Protein AF-A0A4P9YJN3-F1 (afdb_monomer)

Mean predicted aligned error: 4.81 Å

Nearest PDB structures (foldseek):
  6axf-assembly1_A  TM=9.621E-01  e=5.128E-07  Homo sapiens
  6axf-assembly5_I  TM=9.585E-01  e=8.248E-07  Homo sapiens
  6axf-assembly8_O  TM=9.598E-01  e=9.288E-07  Homo sapiens
  6axf-assembly7_M  TM=9.595E-01  e=1.110E-06  Homo sapiens
  6axf-assembly6_K  TM=9.627E-01  e=1.178E-06  Homo sapiens

Secondary structure (DSSP, 8-state):
-HHHHHHHSHHHHT-HHHHHHS-HHHHHHHHHHHHHT--HHHHHHHHHHHHH--SS----HHHHHHHHHHHHHHS-SEEETTTTEE-HHHHHHHHHHHHHHHHHHTSPP-----HHHHHHHHHHHT----HHHHHHHHHHHSPPPP-

InterPro domains:
  IPR001895 Ras guanine-nucleotide exchange factors catalytic domain [PF00617] (1-91)
  IPR001895 Ras guanine-nucleotide exchange factors catalytic domain [PS50009] (1-144)
  IPR001895 Ras guanine-nucleotide exchange factors catalytic domain [SM00147] (2-145)
  IPR008937 Ras-like guanine nucleotide exchange factor [PTHR23113] (1-145)
  IPR023578 Ras guanine nucleotide exchange factor domain superfamily [SSF48366] (1-144)
  IPR036964 Ras guanine-nucleotide exchange factor, catalytic domain superfamily [G3DSA:1.10.840.10] (1-147)

Structure (mmCIF, N/CA/C/O backbone):
data_AF-A0A4P9YJN3-F1
#
_entry.id   AF-A0A4P9YJN3-F1
#
loop_
_atom_site.group_PDB
_atom_site.id
_atom_site.type_symbol
_atom_site.label_atom_id
_atom_site.label_alt_id
_atom_site.label_comp_id
_at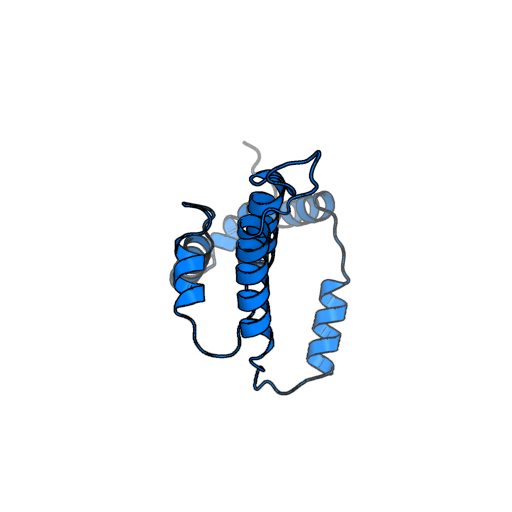om_site.label_asym_id
_atom_site.label_entity_id
_atom_site.label_seq_id
_atom_site.pdbx_PDB_ins_code
_atom_site.Cartn_x
_atom_site.Cartn_y
_atom_site.Cartn_z
_atom_site.occupancy
_atom_site.B_iso_or_equiv
_atom_site.auth_seq_id
_atom_site.auth_comp_id
_atom_site.auth_asym_id
_atom_site.auth_atom_id
_atom_site.pdbx_PDB_model_num
ATOM 1 N N . MET A 1 1 ? -4.048 -1.265 2.840 1.00 85.12 1 MET A N 1
ATOM 2 C CA . MET A 1 1 ? -3.165 -0.185 3.342 1.00 85.12 1 MET A CA 1
ATOM 3 C C . MET A 1 1 ? -3.939 0.936 4.031 1.00 85.12 1 MET A C 1
ATOM 5 O O . MET A 1 1 ? -3.704 1.145 5.210 1.00 85.12 1 MET A O 1
ATOM 9 N N . CYS A 1 2 ? -4.879 1.614 3.358 1.00 88.94 2 CYS A N 1
ATOM 10 C CA . CYS A 1 2 ? -5.527 2.832 3.876 1.00 88.94 2 CYS A CA 1
ATOM 11 C C . CYS A 1 2 ? -6.145 2.667 5.277 1.00 88.94 2 CYS A C 1
ATOM 13 O O . CYS A 1 2 ? -5.756 3.370 6.201 1.00 88.94 2 CYS A O 1
ATOM 15 N N . ILE A 1 3 ? -7.021 1.674 5.469 1.00 91.62 3 ILE A N 1
ATOM 16 C CA . ILE A 1 3 ? -7.682 1.424 6.765 1.00 91.62 3 ILE A CA 1
ATOM 17 C C . ILE A 1 3 ? -6.677 1.020 7.858 1.00 91.62 3 ILE A C 1
ATOM 19 O O . ILE A 1 3 ? -6.773 1.470 8.995 1.00 91.62 3 ILE A O 1
ATOM 23 N N . VAL A 1 4 ? -5.679 0.196 7.523 1.00 92.81 4 VAL A N 1
ATOM 24 C CA . VAL A 1 4 ? -4.623 -0.194 8.475 1.00 92.81 4 VAL A CA 1
ATOM 25 C C . VAL A 1 4 ? -3.836 1.036 8.937 1.00 92.81 4 VAL A C 1
ATOM 27 O O . VAL A 1 4 ? -3.598 1.193 10.132 1.00 92.81 4 VAL A O 1
ATOM 30 N N . GLY A 1 5 ? -3.499 1.937 8.010 1.00 91.50 5 GLY A N 1
ATOM 31 C CA . GLY A 1 5 ? -2.820 3.196 8.316 1.00 91.50 5 GLY A CA 1
ATOM 32 C C . GLY A 1 5 ? -3.637 4.113 9.228 1.00 91.50 5 GLY A C 1
ATOM 33 O O . GLY A 1 5 ? -3.067 4.751 10.109 1.00 91.50 5 GLY A O 1
ATOM 34 N N . VAL A 1 6 ? -4.968 4.125 9.087 1.00 91.56 6 VAL A N 1
ATOM 35 C CA . VAL A 1 6 ? -5.872 4.868 9.983 1.00 91.56 6 VAL A CA 1
ATOM 36 C C . VAL A 1 6 ? -5.728 4.376 11.424 1.00 91.56 6 VAL A C 1
ATOM 38 O O . VAL A 1 6 ? -5.479 5.177 12.319 1.00 91.56 6 VAL A O 1
ATOM 41 N N . PHE A 1 7 ? -5.781 3.065 11.668 1.00 92.88 7 PHE A N 1
ATOM 42 C CA . PHE A 1 7 ? -5.642 2.525 13.029 1.00 92.88 7 PHE A CA 1
ATOM 43 C C . PHE A 1 7 ? -4.255 2.740 13.650 1.00 92.88 7 PHE A C 1
ATOM 45 O O . PHE A 1 7 ? -4.131 2.789 14.874 1.00 92.88 7 PHE A O 1
ATOM 52 N N . GLN A 1 8 ? -3.220 2.880 12.822 1.00 90.44 8 GLN A N 1
ATOM 53 C CA . GLN A 1 8 ? -1.859 3.194 13.263 1.00 90.44 8 GLN A CA 1
ATOM 54 C C . GLN A 1 8 ? -1.606 4.697 13.434 1.00 90.44 8 GLN A C 1
ATOM 56 O O . GLN A 1 8 ? -0.571 5.079 13.982 1.00 90.44 8 GLN A O 1
ATOM 61 N N . ASN A 1 9 ? -2.529 5.555 12.994 1.00 93.62 9 ASN A N 1
ATOM 62 C CA . ASN A 1 9 ? -2.413 6.995 13.169 1.00 93.62 9 ASN A CA 1
ATOM 63 C C . ASN A 1 9 ? -2.383 7.346 14.664 1.00 93.62 9 ASN A C 1
ATOM 65 O O . ASN A 1 9 ? -3.179 6.831 15.451 1.00 93.62 9 ASN A O 1
ATOM 69 N N . ALA A 1 10 ? -1.486 8.255 15.054 1.00 93.94 10 ALA A N 1
ATOM 70 C CA . ALA A 1 10 ? -1.328 8.710 16.431 1.00 93.94 10 ALA A CA 1
ATOM 71 C C . ALA A 1 10 ? -2.642 9.207 17.061 1.00 93.94 10 ALA A C 1
ATOM 73 O O . ALA A 1 10 ? -2.869 8.963 18.248 1.00 93.94 10 ALA A O 1
ATOM 74 N N . THR A 1 11 ? -3.522 9.841 16.277 1.00 94.94 11 THR A N 1
ATOM 75 C CA . THR A 1 11 ? -4.817 10.359 16.749 1.00 94.94 11 THR A CA 1
ATOM 76 C C . THR A 1 11 ? -5.769 9.245 17.187 1.00 94.94 11 THR A C 1
ATOM 78 O O . THR A 1 11 ? -6.531 9.430 18.130 1.00 94.94 11 THR A O 1
ATOM 81 N N . ILE A 1 12 ? -5.685 8.052 16.597 1.00 95.06 12 ILE A N 1
ATOM 82 C CA . ILE A 1 12 ? -6.529 6.905 16.965 1.00 95.06 12 ILE A CA 1
ATOM 83 C C . ILE A 1 12 ? -5.787 5.976 17.931 1.00 95.06 12 ILE A C 1
ATOM 85 O O . ILE A 1 12 ? -6.345 5.523 18.932 1.00 95.06 12 ILE A O 1
ATOM 89 N N . ALA A 1 13 ? -4.497 5.726 17.702 1.00 93.88 13 ALA A N 1
ATOM 90 C CA 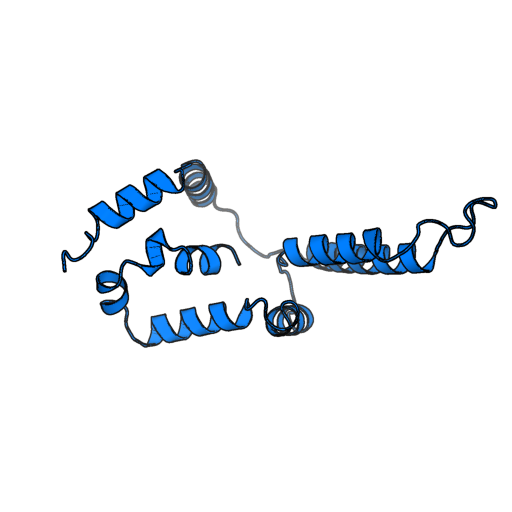. ALA A 1 13 ? -3.681 4.820 18.511 1.00 93.88 13 ALA A CA 1
ATOM 91 C C . ALA A 1 13 ? -3.563 5.250 19.990 1.00 93.88 13 ALA A C 1
ATOM 93 O O . ALA A 1 13 ? -3.295 4.413 20.866 1.00 93.88 13 ALA A O 1
ATOM 94 N N . ARG A 1 14 ? -3.767 6.541 20.292 1.00 94.75 14 ARG A N 1
ATOM 95 C CA . ARG A 1 14 ? -3.748 7.088 21.660 1.00 94.75 14 ARG A CA 1
ATOM 96 C C . ARG A 1 14 ? -5.015 6.820 22.477 1.00 94.75 14 ARG A C 1
ATOM 98 O O . ARG A 1 14 ? -4.945 6.905 23.703 1.00 94.75 14 ARG A O 1
ATOM 105 N N . LEU A 1 15 ? -6.135 6.461 21.843 1.00 95.56 15 LEU A N 1
ATOM 106 C CA . LEU A 1 15 ? -7.441 6.238 22.486 1.00 95.56 15 LEU A CA 1
ATOM 107 C C . LEU A 1 15 ? -7.487 4.904 23.258 1.00 95.56 15 LEU A C 1
ATOM 109 O O . LEU A 1 15 ? -8.262 3.999 22.952 1.00 95.56 15 LEU A O 1
ATOM 113 N N . LYS A 1 16 ? -6.573 4.726 24.219 1.00 94.31 16 LYS A N 1
ATOM 114 C CA . LYS A 1 16 ? -6.339 3.469 24.945 1.00 94.31 16 LYS A CA 1
ATOM 115 C C . LYS A 1 16 ? -7.588 2.913 25.612 1.00 94.31 16 LYS A C 1
ATOM 117 O O . LYS A 1 16 ? -7.724 1.695 25.656 1.00 94.31 16 LYS A O 1
ATOM 122 N N . ASP A 1 17 ? -8.473 3.761 26.119 1.00 94.50 17 ASP A N 1
ATOM 123 C CA . ASP A 1 17 ? -9.679 3.285 26.789 1.00 94.50 17 ASP A CA 1
ATOM 124 C C . ASP A 1 17 ? -10.688 2.735 25.774 1.00 94.50 17 ASP A C 1
ATOM 126 O O . ASP A 1 17 ? -11.251 1.671 26.009 1.00 94.50 17 ASP A O 1
ATOM 130 N N . THR A 1 18 ? -10.789 3.333 24.583 1.00 94.38 18 THR A N 1
ATOM 131 C CA . THR A 1 18 ? -11.541 2.764 23.451 1.00 94.38 18 THR A CA 1
ATOM 132 C C . THR A 1 18 ? -10.942 1.440 22.979 1.00 94.38 18 THR A C 1
ATOM 134 O O . THR A 1 18 ? -11.662 0.478 22.741 1.00 94.38 18 THR A O 1
ATOM 137 N N . TRP A 1 19 ? -9.615 1.331 22.898 1.00 95.12 19 TRP A N 1
ATOM 138 C CA . TRP A 1 19 ? -8.968 0.072 22.512 1.00 95.12 19 TRP A CA 1
ATOM 139 C C . TRP A 1 19 ? -9.222 -1.066 23.513 1.00 95.12 19 TRP A C 1
ATOM 141 O O . TRP A 1 19 ? -9.293 -2.225 23.103 1.00 95.12 19 TRP A O 1
ATOM 151 N N . LYS A 1 20 ? -9.395 -0.762 24.806 1.00 95.25 20 LYS A N 1
ATOM 152 C CA . LYS A 1 20 ? -9.715 -1.764 25.839 1.00 95.25 20 LYS A CA 1
ATOM 153 C C . LYS A 1 20 ? -11.129 -2.329 25.721 1.00 95.25 20 LYS A C 1
ATOM 155 O O . LYS A 1 20 ? -11.354 -3.433 26.205 1.00 95.25 20 LYS A O 1
ATOM 160 N N . THR A 1 21 ? -12.070 -1.610 25.104 1.00 95.88 21 THR A N 1
ATOM 161 C CA . THR A 1 21 ? -13.448 -2.108 24.943 1.00 95.88 21 THR A CA 1
ATOM 162 C C . THR A 1 21 ? -13.575 -3.132 23.817 1.00 95.88 21 THR A C 1
ATOM 164 O O . THR A 1 21 ? -14.560 -3.868 23.758 1.00 95.88 21 THR A O 1
ATOM 167 N N . LEU A 1 22 ? -12.585 -3.212 22.922 1.00 95.25 22 LEU A N 1
ATOM 168 C CA . LEU A 1 22 ? -12.604 -4.151 21.808 1.00 95.25 22 LEU A CA 1
ATOM 169 C C . LEU A 1 22 ? -12.298 -5.581 22.273 1.00 95.25 22 LEU A C 1
ATOM 171 O O . LEU A 1 22 ? -11.303 -5.798 22.972 1.00 95.25 22 LEU A O 1
ATOM 175 N N . PRO A 1 23 ? -13.075 -6.587 21.829 1.00 97.19 23 PRO A N 1
ATOM 176 C CA . PRO A 1 23 ? -12.790 -7.964 22.198 1.00 97.19 23 PRO A CA 1
ATOM 177 C C . PRO A 1 23 ? -11.465 -8.474 21.593 1.00 97.19 23 PRO A C 1
ATOM 179 O O . PRO A 1 23 ? -11.015 -7.993 20.544 1.00 97.19 23 PRO A O 1
ATOM 182 N N . PRO A 1 24 ? -10.827 -9.490 22.209 1.00 96.19 24 PRO A N 1
ATOM 183 C CA . PRO A 1 24 ? -9.506 -9.973 21.789 1.00 96.19 24 PRO A CA 1
ATOM 184 C C . PRO A 1 24 ? -9.436 -10.433 20.325 1.00 96.19 24 PRO A C 1
ATOM 186 O O . PRO A 1 24 ? -8.418 -10.253 19.657 1.00 96.19 24 PRO A O 1
ATOM 189 N N . LYS A 1 25 ? -10.533 -10.987 19.793 1.00 96.75 25 LYS A N 1
ATOM 190 C CA . LYS A 1 25 ? -10.623 -11.447 18.399 1.00 96.75 25 LYS A CA 1
ATOM 191 C C . LYS A 1 25 ? -10.431 -10.298 17.401 1.00 96.75 25 LYS A C 1
ATOM 193 O O . LYS A 1 25 ? -9.807 -10.485 16.359 1.00 96.75 25 LYS A O 1
ATOM 198 N N . GLN A 1 26 ? -10.946 -9.107 17.703 1.00 95.62 26 GLN A N 1
ATOM 199 C CA . GLN A 1 26 ? -10.809 -7.916 16.865 1.00 95.62 26 GLN A CA 1
ATOM 200 C C . GLN A 1 26 ? -9.363 -7.417 16.875 1.00 95.62 26 GLN A C 1
ATOM 202 O O . GLN A 1 26 ? -8.820 -7.130 15.808 1.00 95.62 26 GLN A O 1
ATOM 207 N N . HIS A 1 27 ? -8.716 -7.404 18.046 1.00 94.31 27 HIS A N 1
ATOM 208 C CA . HIS A 1 27 ? -7.287 -7.084 18.172 1.00 94.31 27 HIS A CA 1
ATOM 209 C C . HIS A 1 27 ? -6.419 -8.021 17.334 1.00 94.31 27 HIS A C 1
ATOM 211 O O . HIS A 1 27 ? -5.569 -7.567 16.573 1.00 94.31 27 HIS A O 1
ATOM 217 N N . GLN A 1 28 ? -6.670 -9.330 17.409 1.00 96.31 28 GLN A N 1
ATOM 218 C CA . GLN A 1 28 ? -5.939 -10.321 16.615 1.00 96.31 28 GLN A CA 1
ATOM 219 C C . GLN A 1 28 ? -6.113 -10.096 15.107 1.00 96.31 28 GLN A C 1
ATOM 221 O O . GLN A 1 28 ? -5.125 -10.107 14.372 1.00 96.31 28 GLN A O 1
ATOM 226 N N . ARG A 1 29 ? -7.343 -9.834 14.641 1.00 95.88 29 ARG A N 1
ATOM 227 C CA . ARG A 1 29 ? -7.611 -9.534 13.222 1.00 95.88 29 ARG A CA 1
ATOM 228 C C . ARG A 1 29 ? -6.886 -8.273 12.758 1.00 95.88 29 ARG A C 1
ATOM 230 O O . ARG A 1 29 ? -6.306 -8.278 11.676 1.00 95.88 29 ARG A O 1
ATOM 237 N N . LEU A 1 30 ? -6.892 -7.208 13.560 1.00 94.56 30 LEU A N 1
ATOM 238 C CA . LEU A 1 30 ? -6.173 -5.980 13.222 1.00 94.56 30 LEU A CA 1
ATOM 239 C C . LEU A 1 30 ? -4.660 -6.224 13.155 1.00 94.56 30 LEU A C 1
ATOM 241 O O . LEU A 1 30 ? -4.024 -5.841 12.175 1.00 94.56 30 LEU A O 1
ATOM 245 N N . ASN A 1 31 ? -4.097 -6.915 14.148 1.00 95.19 31 ASN A N 1
ATOM 246 C CA . ASN A 1 31 ? -2.669 -7.236 14.194 1.00 95.19 31 ASN A CA 1
ATOM 247 C C . ASN A 1 31 ? -2.225 -8.094 13.004 1.00 95.19 31 ASN A C 1
ATOM 249 O O . ASN A 1 31 ? -1.139 -7.876 12.468 1.00 95.19 31 ASN A O 1
ATOM 253 N N . PHE A 1 32 ? -3.072 -9.020 12.548 1.00 96.81 32 PHE A N 1
ATOM 254 C CA . PHE A 1 32 ? -2.828 -9.786 11.328 1.00 96.81 32 PHE A CA 1
ATOM 255 C C . PHE A 1 32 ? -2.656 -8.867 10.109 1.00 96.81 32 PHE A C 1
ATOM 257 O O . PHE A 1 32 ? -1.636 -8.945 9.425 1.00 96.81 32 PHE A O 1
ATOM 264 N N . TYR A 1 33 ? -3.593 -7.945 9.867 1.00 96.12 33 TYR A N 1
ATOM 265 C CA . TYR A 1 33 ? -3.502 -7.024 8.727 1.00 96.12 33 TYR A CA 1
ATOM 266 C C . TYR A 1 33 ? -2.348 -6.021 8.852 1.00 96.12 33 TYR A C 1
ATOM 268 O O . TYR A 1 33 ? -1.719 -5.681 7.850 1.00 96.12 33 TYR A O 1
ATOM 276 N N . VAL A 1 34 ? -2.036 -5.574 10.072 1.00 95.38 34 VAL A N 1
ATOM 277 C CA . VAL A 1 34 ? -0.853 -4.747 10.362 1.00 95.38 34 VAL A CA 1
ATOM 278 C C . VAL A 1 34 ? 0.431 -5.494 10.003 1.00 95.38 34 VAL A C 1
ATOM 280 O O . VAL A 1 34 ? 1.323 -4.921 9.380 1.00 95.38 34 VAL A O 1
ATOM 283 N N . SER A 1 35 ? 0.518 -6.773 10.368 1.00 96.12 35 SER A N 1
ATOM 284 C CA . SER A 1 35 ? 1.663 -7.623 10.042 1.00 96.12 35 SER A CA 1
ATOM 285 C C . SER A 1 35 ? 1.778 -7.865 8.537 1.00 96.12 35 SER A C 1
ATOM 287 O O . SER A 1 35 ? 2.867 -7.735 7.983 1.00 96.12 35 SER A O 1
ATOM 289 N N . LEU A 1 36 ? 0.664 -8.174 7.867 1.00 96.12 36 LEU A N 1
ATOM 290 C CA . LEU A 1 36 ? 0.622 -8.393 6.421 1.00 96.12 36 LEU A CA 1
ATOM 291 C C . LEU A 1 36 ? 1.130 -7.167 5.649 1.00 96.12 36 LEU A C 1
ATOM 293 O O . LEU A 1 36 ? 1.950 -7.305 4.747 1.00 96.12 36 LEU A O 1
ATOM 297 N N . MET A 1 37 ? 0.699 -5.966 6.047 1.00 95.19 37 MET A N 1
ATOM 298 C CA . MET A 1 37 ? 1.082 -4.694 5.417 1.00 95.19 37 MET A CA 1
ATOM 299 C C . MET A 1 37 ? 2.397 -4.105 5.959 1.00 95.19 37 MET A C 1
ATOM 301 O O . MET A 1 37 ? 2.685 -2.928 5.732 1.00 95.19 37 MET A O 1
ATOM 305 N N . SER A 1 38 ? 3.190 -4.880 6.702 1.00 94.31 38 SER A N 1
ATOM 306 C CA . SER A 1 38 ? 4.425 -4.390 7.311 1.00 94.31 38 SER A CA 1
ATOM 307 C C . SER A 1 38 ? 5.448 -3.971 6.244 1.00 94.31 38 SER A C 1
ATOM 309 O O . SER A 1 38 ? 5.684 -4.735 5.309 1.00 94.31 38 SER A O 1
ATOM 311 N N . PRO A 1 39 ? 6.143 -2.827 6.402 1.00 93.50 39 PRO A N 1
ATOM 312 C CA . PRO A 1 39 ? 7.194 -2.404 5.471 1.00 93.50 39 PRO A CA 1
ATOM 313 C C . PRO A 1 39 ? 8.460 -3.278 5.536 1.00 93.50 39 PRO A C 1
ATOM 315 O O . PRO A 1 39 ? 9.363 -3.125 4.712 1.00 93.50 39 PRO A O 1
ATOM 318 N N . LYS A 1 40 ? 8.556 -4.205 6.502 1.00 95.06 40 LYS A N 1
ATOM 319 C CA . LYS A 1 40 ? 9.713 -5.093 6.679 1.00 95.06 40 LYS A CA 1
ATOM 320 C C . LYS A 1 40 ? 10.036 -5.861 5.392 1.00 95.06 40 LYS A C 1
ATOM 322 O O . LYS A 1 40 ? 9.161 -6.468 4.776 1.00 95.06 40 LYS A O 1
ATOM 327 N N . GLY A 1 41 ? 11.317 -5.851 5.015 1.00 94.12 41 GLY A N 1
ATOM 328 C CA . GLY A 1 41 ? 11.807 -6.541 3.820 1.00 94.12 41 GLY A CA 1
ATOM 329 C C . GLY A 1 41 ? 11.180 -6.029 2.521 1.00 94.12 41 GLY A C 1
ATOM 330 O O . GLY A 1 41 ? 10.838 -6.845 1.674 1.00 94.12 41 GLY A O 1
ATOM 331 N N . ASN A 1 42 ? 10.971 -4.712 2.392 1.00 94.31 42 ASN A N 1
ATOM 332 C CA . ASN A 1 42 ? 10.263 -4.097 1.261 1.00 94.31 42 ASN A CA 1
ATOM 333 C C . ASN A 1 42 ? 8.872 -4.724 1.052 1.00 94.31 42 ASN A C 1
ATOM 335 O O . ASN A 1 42 ? 8.531 -5.182 -0.038 1.00 94.31 42 ASN A O 1
ATOM 339 N N . TYR A 1 43 ? 8.075 -4.772 2.123 1.00 96.50 43 TYR A N 1
ATOM 340 C CA . TYR A 1 43 ? 6.717 -5.321 2.092 1.00 96.50 43 TYR A CA 1
ATOM 341 C C . TYR A 1 43 ? 6.659 -6.793 1.655 1.00 96.50 43 TYR A C 1
ATOM 343 O O . TYR A 1 43 ? 5.751 -7.199 0.930 1.00 96.50 43 TYR A O 1
ATOM 351 N N . LYS A 1 44 ? 7.623 -7.608 2.107 1.00 96.88 44 LYS A N 1
ATOM 352 C CA . LYS A 1 44 ? 7.783 -9.013 1.693 1.00 96.88 44 LYS A CA 1
ATOM 353 C C . LYS A 1 44 ? 6.486 -9.820 1.800 1.00 96.88 44 LYS A C 1
ATOM 355 O O . LYS A 1 44 ? 6.059 -10.407 0.812 1.00 96.88 44 LYS A O 1
ATOM 360 N N . LEU A 1 45 ? 5.847 -9.804 2.974 1.00 96.94 45 LEU A N 1
ATOM 361 C CA . LEU A 1 45 ? 4.623 -10.574 3.232 1.00 96.94 45 LEU A CA 1
ATOM 362 C C . LEU A 1 45 ? 3.473 -10.143 2.317 1.00 96.94 45 LEU A C 1
ATOM 364 O O . LEU A 1 45 ? 2.790 -10.986 1.744 1.00 96.94 45 LEU A O 1
ATOM 368 N N . TYR A 1 46 ? 3.292 -8.834 2.138 1.00 96.81 46 TYR A N 1
ATOM 369 C CA . TYR A 1 46 ? 2.285 -8.297 1.228 1.00 96.81 46 TYR A CA 1
ATOM 370 C C . TYR A 1 46 ? 2.555 -8.696 -0.228 1.00 96.81 46 TYR A C 1
ATOM 372 O O . TYR A 1 46 ? 1.639 -9.113 -0.928 1.00 96.81 46 TYR A O 1
ATOM 380 N N . ARG A 1 47 ? 3.808 -8.606 -0.692 1.00 95.94 47 ARG A N 1
ATOM 381 C CA . ARG A 1 47 ? 4.185 -8.985 -2.064 1.00 95.94 47 ARG A CA 1
ATOM 382 C C . ARG A 1 47 ? 3.989 -10.479 -2.324 1.00 95.94 47 ARG A C 1
ATOM 384 O O . ARG A 1 47 ? 3.571 -10.851 -3.416 1.00 95.94 47 ARG A O 1
ATOM 391 N N . GLU A 1 48 ? 4.292 -11.329 -1.347 1.00 95.81 48 GLU A N 1
ATOM 392 C CA . GLU A 1 48 ? 4.036 -12.773 -1.421 1.00 95.81 48 GLU A CA 1
ATOM 393 C C . GLU A 1 48 ? 2.535 -13.077 -1.500 1.00 95.81 48 GLU A C 1
ATOM 395 O O . GLU A 1 48 ? 2.114 -13.887 -2.326 1.00 95.81 48 GLU A O 1
ATOM 400 N N . ASP A 1 49 ? 1.721 -12.400 -0.688 1.00 95.25 49 ASP A N 1
ATOM 401 C CA . ASP A 1 49 ? 0.266 -12.559 -0.701 1.00 95.25 49 ASP A CA 1
ATOM 402 C C . ASP A 1 49 ? -0.367 -12.052 -2.005 1.00 95.25 49 ASP A C 1
ATOM 404 O O . ASP A 1 49 ? -1.210 -12.731 -2.593 1.00 95.25 49 ASP A O 1
ATOM 408 N N . LEU A 1 50 ? 0.114 -10.916 -2.520 1.00 94.25 50 LEU A N 1
ATOM 409 C CA . LEU A 1 50 ? -0.311 -10.353 -3.800 1.00 94.25 50 LEU A CA 1
ATOM 410 C C . LEU A 1 50 ? -0.064 -11.333 -4.957 1.00 94.25 50 LEU A C 1
ATOM 412 O O . LEU A 1 50 ? -0.958 -11.554 -5.765 1.00 94.25 50 LEU A O 1
ATOM 416 N N . LYS A 1 51 ? 1.110 -11.979 -4.997 1.00 91.56 51 LYS A N 1
ATOM 417 C CA . LYS A 1 51 ? 1.458 -12.978 -6.027 1.00 91.56 51 LYS A CA 1
ATOM 418 C C . LYS A 1 51 ? 0.620 -14.254 -5.955 1.00 91.56 51 LYS A C 1
ATOM 420 O O . LYS A 1 51 ? 0.431 -14.913 -6.971 1.00 91.56 51 LYS A O 1
ATOM 425 N N . ARG A 1 52 ? 0.168 -14.638 -4.758 1.00 92.94 52 ARG A N 1
ATOM 426 C CA . ARG A 1 52 ? -0.683 -15.820 -4.546 1.00 92.94 52 ARG A CA 1
ATOM 427 C C . ARG A 1 52 ? -2.161 -15.532 -4.826 1.00 92.94 52 ARG A C 1
ATOM 429 O O . ARG A 1 52 ? -2.928 -16.466 -5.050 1.00 92.94 52 ARG A O 1
ATOM 436 N N . SER A 1 53 ? -2.566 -14.268 -4.776 1.00 90.06 53 SER A N 1
ATOM 437 C CA . SER A 1 53 ? -3.960 -13.865 -4.929 1.00 90.06 53 SER A CA 1
ATOM 438 C C . SER A 1 53 ? -4.457 -14.113 -6.355 1.00 90.06 53 SER A C 1
ATOM 440 O O . SER A 1 53 ? -3.840 -13.690 -7.329 1.00 90.06 53 SER A O 1
ATOM 442 N N . ALA A 1 54 ? -5.601 -14.788 -6.471 1.00 83.75 54 ALA A N 1
ATOM 443 C CA . ALA A 1 54 ? -6.293 -15.019 -7.734 1.00 83.75 54 ALA A CA 1
ATOM 444 C C . ALA A 1 54 ? -7.548 -14.137 -7.830 1.00 83.75 54 ALA A C 1
ATOM 446 O O . ALA A 1 54 ? -8.161 -13.810 -6.816 1.00 83.75 54 ALA A O 1
ATOM 447 N N . GLY A 1 55 ? -7.952 -13.797 -9.057 1.00 87.56 55 GLY A N 1
ATOM 448 C CA . GLY A 1 55 ? -9.143 -12.982 -9.315 1.00 87.56 55 GLY A CA 1
ATOM 449 C C . GLY A 1 55 ? -8.891 -11.466 -9.321 1.00 87.56 55 GLY A C 1
ATOM 450 O O . GLY A 1 55 ? -7.735 -11.030 -9.341 1.00 87.56 55 GLY A O 1
ATOM 451 N N . PRO A 1 56 ? -9.966 -10.660 -9.384 1.00 93.31 56 PRO A N 1
ATOM 452 C CA . PRO A 1 56 ? -9.871 -9.204 -9.379 1.00 93.31 56 PRO A CA 1
ATOM 453 C C . PRO A 1 56 ? -9.331 -8.703 -8.038 1.00 93.31 56 PRO A C 1
ATOM 455 O O . PRO A 1 56 ? -9.790 -9.112 -6.971 1.00 93.31 56 PRO A O 1
ATOM 458 N N . LEU A 1 57 ? -8.339 -7.817 -8.088 1.00 94.25 57 LEU A N 1
ATOM 459 C CA . LEU A 1 57 ? -7.704 -7.242 -6.906 1.00 94.25 57 LEU A CA 1
ATOM 460 C C . LEU A 1 57 ? -7.230 -5.815 -7.184 1.00 94.25 57 LEU A C 1
ATOM 462 O O . LEU A 1 57 ? -7.044 -5.422 -8.333 1.00 94.25 57 LEU A O 1
ATOM 466 N N . VAL A 1 58 ? -6.999 -5.045 -6.119 1.00 94.25 58 VAL A N 1
ATOM 467 C CA . VAL A 1 58 ? -6.413 -3.700 -6.204 1.00 94.25 58 VAL A CA 1
ATOM 468 C C . VAL A 1 58 ? -5.083 -3.694 -5.444 1.00 94.25 58 VAL A C 1
ATOM 470 O O . VAL A 1 58 ? -5.093 -3.774 -4.209 1.00 94.25 58 VAL A O 1
ATOM 473 N N . PRO A 1 59 ? -3.928 -3.615 -6.133 1.00 94.25 59 PRO A N 1
ATOM 474 C CA . PRO A 1 59 ? -2.636 -3.571 -5.465 1.00 94.25 59 PRO A CA 1
ATOM 475 C C . PRO A 1 59 ? -2.404 -2.204 -4.805 1.00 94.25 59 PRO A C 1
ATOM 477 O O . PRO A 1 59 ? -2.927 -1.174 -5.235 1.00 94.25 59 PRO A O 1
ATOM 480 N N . TYR A 1 60 ? -1.562 -2.162 -3.772 1.00 94.62 60 TYR A N 1
ATOM 481 C CA . TYR A 1 60 ? -1.090 -0.905 -3.203 1.00 94.62 60 TYR A CA 1
ATOM 482 C C . TYR A 1 60 ? -0.097 -0.250 -4.169 1.00 94.62 60 TYR A C 1
ATOM 484 O O . TYR A 1 60 ? 1.082 -0.605 -4.211 1.00 94.62 60 TYR A O 1
ATOM 492 N N . ILE A 1 61 ? -0.593 0.722 -4.937 1.00 94.19 61 ILE A N 1
ATOM 493 C CA . ILE A 1 61 ? 0.148 1.373 -6.025 1.00 94.19 61 ILE A CA 1
ATOM 494 C C . ILE A 1 61 ? 1.467 2.009 -5.572 1.00 94.19 61 ILE A C 1
ATOM 496 O O . ILE A 1 61 ? 2.423 2.034 -6.339 1.00 94.19 61 ILE A O 1
ATOM 500 N N . GLY A 1 62 ? 1.553 2.448 -4.310 1.00 94.44 62 GLY A N 1
ATOM 501 C CA . GLY A 1 62 ? 2.766 3.044 -3.751 1.00 94.44 62 GLY A CA 1
ATOM 502 C C . GLY A 1 62 ? 4.001 2.151 -3.895 1.00 94.44 62 GLY A C 1
ATOM 503 O O . GLY A 1 62 ? 5.075 2.671 -4.160 1.00 94.44 62 GLY A O 1
ATOM 504 N N . LEU A 1 63 ? 3.854 0.821 -3.816 1.00 94.88 63 LEU A N 1
ATOM 505 C CA . LEU A 1 63 ? 4.984 -0.101 -4.007 1.00 94.88 63 LEU A CA 1
ATOM 506 C C . LEU A 1 63 ? 5.488 -0.121 -5.438 1.00 94.88 63 LEU A C 1
ATOM 508 O O . LEU A 1 63 ? 6.690 -0.067 -5.655 1.00 94.88 63 LEU A O 1
ATOM 512 N N . TYR A 1 64 ? 4.572 -0.159 -6.400 1.00 95.50 64 TYR A N 1
ATOM 513 C CA . TYR A 1 64 ? 4.926 -0.145 -7.812 1.00 95.50 64 TYR A CA 1
ATOM 514 C C . TYR A 1 64 ? 5.542 1.191 -8.224 1.00 95.50 64 TYR A C 1
ATOM 516 O O . TYR A 1 64 ? 6.489 1.206 -9.001 1.00 95.50 64 TYR A O 1
ATOM 524 N N . LEU A 1 65 ? 5.049 2.305 -7.674 1.00 96.62 65 LEU A N 1
ATOM 525 C CA . LEU A 1 65 ? 5.656 3.620 -7.883 1.00 96.62 65 LEU A CA 1
ATOM 526 C C . LEU A 1 65 ? 7.071 3.669 -7.306 1.00 96.62 65 LEU A C 1
ATOM 528 O O . LEU A 1 65 ? 7.985 4.099 -7.996 1.00 96.62 65 LEU A O 1
ATOM 532 N N . THR A 1 66 ? 7.269 3.174 -6.081 1.00 96.12 66 THR A N 1
ATOM 533 C CA . THR A 1 66 ? 8.603 3.061 -5.482 1.00 96.12 66 THR A CA 1
ATOM 534 C C . THR A 1 66 ? 9.524 2.179 -6.325 1.00 96.12 66 THR A C 1
ATOM 536 O O . THR A 1 66 ? 10.644 2.589 -6.607 1.00 96.12 66 THR A O 1
ATOM 539 N N . ASP A 1 67 ? 9.065 1.014 -6.786 1.00 96.81 67 ASP A N 1
ATOM 540 C CA . ASP A 1 67 ? 9.867 0.119 -7.627 1.00 96.81 67 ASP A CA 1
ATOM 541 C C . ASP A 1 67 ? 10.225 0.774 -8.974 1.00 96.81 67 ASP A C 1
ATOM 543 O O . ASP A 1 67 ? 11.365 0.672 -9.425 1.00 96.81 67 ASP A O 1
ATOM 547 N N . LEU A 1 68 ? 9.287 1.498 -9.595 1.00 97.62 68 LEU A N 1
ATOM 548 C CA . LEU A 1 68 ? 9.543 2.271 -10.813 1.00 97.62 68 LEU A CA 1
ATOM 549 C C . LEU A 1 68 ? 10.583 3.371 -10.577 1.00 97.62 68 LEU A C 1
ATOM 551 O O . LEU A 1 68 ? 11.489 3.513 -11.395 1.00 97.62 68 LEU A O 1
ATOM 555 N N . THR A 1 69 ? 10.497 4.104 -9.462 1.00 97.44 69 THR A N 1
ATOM 556 C CA . THR A 1 69 ? 11.507 5.099 -9.068 1.00 97.44 69 THR A CA 1
ATOM 557 C C . THR A 1 69 ? 12.873 4.448 -8.857 1.00 97.44 69 THR A C 1
ATOM 559 O O . THR A 1 69 ? 13.863 4.935 -9.391 1.00 97.44 69 THR A O 1
ATOM 562 N N . PHE A 1 70 ? 12.940 3.297 -8.178 1.00 97.19 70 PHE A N 1
ATOM 563 C CA . PHE A 1 70 ? 14.192 2.550 -8.005 1.00 97.19 70 PHE A CA 1
ATOM 564 C C . PHE A 1 70 ? 14.817 2.135 -9.341 1.00 97.19 70 PHE A C 1
ATOM 566 O O . PHE A 1 70 ? 16.034 2.225 -9.503 1.00 97.19 70 PHE A O 1
ATOM 573 N N . VAL A 1 71 ? 14.009 1.684 -10.303 1.00 97.75 71 VAL A N 1
ATOM 574 C CA . VAL A 1 71 ? 14.505 1.342 -11.643 1.00 97.75 71 VAL A CA 1
ATOM 575 C C . VAL A 1 71 ? 14.956 2.593 -12.397 1.00 97.75 71 VAL A C 1
ATOM 577 O O . VAL A 1 71 ? 15.986 2.549 -13.070 1.00 97.75 71 VAL A O 1
ATOM 580 N N . GLU A 1 72 ? 14.209 3.693 -12.292 1.00 97.06 72 GLU A N 1
ATOM 581 C CA . GLU A 1 72 ? 14.527 4.953 -12.965 1.00 97.06 72 GLU A CA 1
ATOM 582 C C . GLU A 1 72 ? 15.852 5.542 -12.475 1.00 97.06 72 GLU A C 1
ATOM 584 O O . GLU A 1 72 ? 16.726 5.813 -13.303 1.00 97.06 72 GLU A O 1
ATOM 589 N N . ASP A 1 73 ? 16.023 5.651 -11.158 1.00 97.00 73 ASP A N 1
ATOM 590 C CA . ASP A 1 73 ? 17.188 6.271 -10.521 1.00 97.00 73 ASP A CA 1
ATOM 591 C C . ASP A 1 73 ? 18.408 5.339 -10.498 1.00 97.00 73 ASP A C 1
ATOM 593 O O . ASP A 1 73 ? 19.550 5.789 -10.579 1.00 97.00 73 ASP A O 1
ATOM 597 N N . GLY A 1 74 ? 18.181 4.025 -10.399 1.00 96.69 74 GLY A N 1
ATOM 598 C CA . GLY A 1 74 ? 19.246 3.026 -10.295 1.00 96.69 74 GLY A CA 1
ATOM 599 C C . GLY A 1 74 ? 19.883 2.629 -11.627 1.00 96.69 74 GLY A C 1
ATOM 600 O O . GLY A 1 74 ? 20.943 2.006 -11.621 1.00 96.69 74 GLY A O 1
ATOM 601 N N . ASN A 1 75 ? 19.261 2.961 -12.766 1.00 96.75 75 ASN A N 1
ATOM 602 C CA . ASN A 1 75 ? 19.726 2.533 -14.087 1.00 96.75 75 ASN A CA 1
ATOM 603 C C . ASN A 1 75 ? 19.872 3.727 -15.047 1.00 96.75 75 ASN A C 1
ATOM 605 O O . ASN A 1 75 ? 18.926 4.505 -15.216 1.00 96.75 75 ASN A O 1
ATOM 609 N N . PRO A 1 76 ? 21.006 3.864 -15.760 1.00 96.25 76 PRO A N 1
ATOM 610 C CA . PRO A 1 76 ? 21.180 4.938 -16.727 1.00 96.25 76 PRO A CA 1
ATOM 611 C C . PRO A 1 76 ? 20.262 4.734 -17.938 1.00 96.25 76 PRO A C 1
ATOM 613 O O . PRO A 1 76 ? 20.008 3.607 -18.368 1.00 96.25 76 PRO A O 1
ATOM 616 N N . LYS A 1 77 ? 19.776 5.840 -18.516 1.00 95.62 77 LYS A N 1
ATOM 617 C CA . LYS A 1 77 ? 18.935 5.826 -19.727 1.00 95.62 77 LYS A CA 1
ATOM 618 C C . LYS A 1 77 ? 19.678 5.281 -20.952 1.00 95.62 77 LYS A C 1
ATOM 620 O O . LYS A 1 77 ? 19.083 4.586 -21.775 1.00 95.62 77 LYS A O 1
ATOM 625 N N . PHE A 1 78 ? 20.963 5.606 -21.064 1.00 97.00 78 PHE A N 1
ATOM 626 C CA . PHE A 1 78 ? 21.834 5.179 -22.150 1.00 97.00 78 PHE A CA 1
ATOM 627 C C . PHE A 1 78 ? 22.997 4.361 -21.590 1.00 97.00 78 PHE A C 1
ATOM 629 O O . PHE A 1 78 ? 23.535 4.702 -20.541 1.00 97.00 78 PHE A O 1
ATOM 636 N N . LEU A 1 79 ? 23.382 3.303 -22.299 1.00 95.19 79 LEU A N 1
ATOM 637 C CA . LEU A 1 79 ? 24.625 2.569 -22.043 1.00 95.19 79 LEU A CA 1
ATOM 638 C C . LEU A 1 79 ? 25.839 3.339 -22.578 1.00 95.19 79 LEU A C 1
ATOM 640 O O . LEU A 1 79 ? 26.921 3.270 -22.009 1.00 95.19 79 LEU A O 1
ATOM 644 N N . ASP A 1 80 ? 25.631 4.095 -23.656 1.00 93.81 80 ASP A N 1
ATOM 645 C CA . ASP A 1 80 ? 26.593 5.032 -24.233 1.00 93.81 80 ASP A CA 1
ATOM 646 C C . ASP A 1 80 ? 25.835 6.324 -24.566 1.00 93.81 80 ASP A C 1
ATOM 648 O O . ASP A 1 80 ? 24.973 6.347 -25.453 1.00 93.81 80 ASP A O 1
ATOM 652 N N . THR A 1 81 ? 26.105 7.384 -23.803 1.00 91.44 81 THR A N 1
ATOM 653 C CA . THR A 1 81 ? 25.411 8.675 -23.920 1.00 91.44 81 THR A CA 1
ATOM 654 C C . THR A 1 81 ? 25.743 9.389 -25.228 1.00 91.44 81 THR A C 1
ATOM 656 O O . THR A 1 81 ? 24.863 10.017 -25.817 1.00 91.44 81 THR A O 1
ATOM 659 N N . GLU A 1 82 ? 26.980 9.273 -25.713 1.00 94.25 82 GLU A N 1
ATOM 660 C CA . GLU A 1 82 ? 27.432 9.947 -26.935 1.00 94.25 82 GLU A CA 1
ATOM 661 C C . GLU A 1 82 ? 26.805 9.300 -28.167 1.00 94.25 82 GLU A C 1
ATOM 663 O O . GLU A 1 82 ? 26.266 9.985 -29.040 1.00 94.25 82 GLU A O 1
ATOM 668 N N . LYS A 1 83 ? 26.785 7.964 -28.197 1.00 93.31 83 LYS A N 1
ATOM 669 C CA . LYS A 1 83 ? 26.172 7.187 -29.283 1.00 93.31 83 LYS A CA 1
ATOM 670 C C . LYS A 1 83 ? 24.664 7.001 -29.122 1.00 93.31 83 LYS A C 1
ATOM 672 O O . LYS A 1 83 ? 24.037 6.388 -29.983 1.00 93.31 83 LYS A O 1
ATOM 677 N N . LYS A 1 84 ? 24.075 7.516 -28.035 1.00 93.88 84 LYS A N 1
ATOM 678 C CA . LYS A 1 84 ? 22.647 7.387 -27.688 1.00 93.88 84 LYS A CA 1
ATOM 679 C C . LYS A 1 84 ? 22.151 5.935 -27.724 1.00 93.88 84 LYS A C 1
ATOM 681 O O . LYS A 1 84 ? 21.031 5.660 -28.159 1.00 93.88 84 LYS A O 1
ATOM 686 N N . ILE A 1 85 ? 22.970 4.999 -27.248 1.00 96.00 85 ILE A N 1
ATOM 687 C CA . ILE A 1 85 ? 22.593 3.583 -27.167 1.00 96.00 85 ILE A CA 1
ATOM 688 C C . ILE A 1 85 ? 21.705 3.401 -25.940 1.00 96.00 85 ILE A C 1
ATOM 690 O O . ILE A 1 85 ? 22.172 3.546 -24.812 1.00 96.00 85 ILE A O 1
ATOM 694 N N . TYR A 1 86 ? 20.422 3.110 -26.146 1.00 96.44 86 TYR A N 1
ATOM 695 C CA . TYR A 1 86 ? 19.460 2.937 -25.056 1.00 96.44 86 TYR A CA 1
ATOM 696 C C . TYR A 1 86 ? 19.774 1.724 -24.181 1.00 96.44 86 TYR A C 1
ATOM 698 O O . TYR A 1 86 ? 20.167 0.662 -24.665 1.00 96.44 86 TYR A O 1
ATOM 706 N N . ASN A 1 87 ? 19.521 1.873 -22.884 1.00 97.25 87 ASN A N 1
ATOM 707 C CA . ASN A 1 87 ? 19.530 0.763 -21.949 1.00 97.25 87 ASN A CA 1
ATOM 708 C C . ASN A 1 87 ? 18.206 -0.0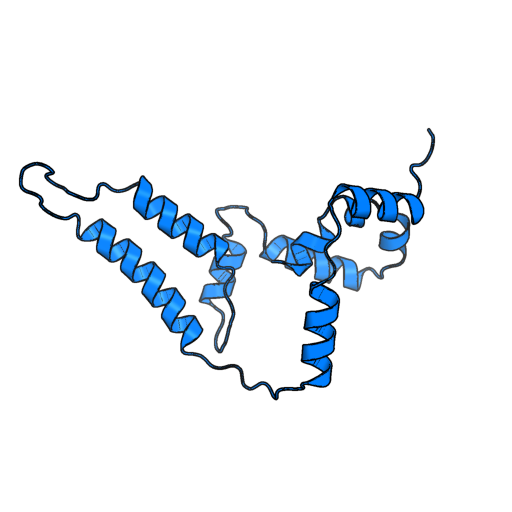18 -22.039 1.00 97.25 87 ASN A C 1
ATOM 710 O O . ASN A 1 87 ? 17.218 0.313 -21.382 1.00 97.25 87 ASN A O 1
ATOM 714 N N . PHE A 1 88 ? 18.184 -1.061 -22.867 1.00 97.38 88 PHE A N 1
ATOM 715 C CA . PHE A 1 88 ? 17.011 -1.926 -23.016 1.00 97.38 88 PHE A CA 1
ATOM 716 C C . PHE A 1 88 ? 16.704 -2.755 -21.765 1.00 97.38 88 PHE A C 1
ATOM 718 O O . PHE A 1 88 ? 15.549 -3.117 -21.562 1.00 97.38 88 PHE A O 1
ATOM 725 N N . GLU A 1 89 ? 17.688 -3.014 -20.902 1.00 97.44 89 GLU A N 1
ATOM 726 C CA . GLU A 1 89 ? 17.462 -3.705 -19.630 1.00 97.44 89 GLU A CA 1
ATOM 727 C C . GLU A 1 89 ? 16.633 -2.836 -18.676 1.00 97.44 89 GLU A C 1
ATOM 729 O O . GLU A 1 89 ? 15.632 -3.304 -18.131 1.00 97.44 89 GLU A O 1
ATOM 734 N N . LYS A 1 90 ? 16.952 -1.535 -18.577 1.00 97.81 90 LYS A N 1
ATOM 735 C CA . LYS A 1 90 ? 16.120 -0.557 -17.851 1.00 97.81 90 LYS A CA 1
ATOM 736 C C . LYS A 1 90 ? 14.681 -0.557 -18.372 1.00 97.81 90 LYS A C 1
ATOM 738 O O . LYS A 1 90 ? 13.739 -0.655 -17.587 1.00 97.81 90 LYS A O 1
ATOM 743 N N . LEU A 1 91 ? 14.511 -0.484 -19.694 1.00 97.44 91 LEU A N 1
ATOM 744 C CA . LEU A 1 91 ? 13.186 -0.489 -20.322 1.00 97.44 91 LEU A CA 1
ATOM 745 C C . LEU A 1 91 ? 12.428 -1.795 -20.050 1.00 97.44 91 LEU A C 1
ATOM 747 O O . LEU A 1 91 ? 11.232 -1.756 -19.772 1.00 97.44 91 LEU A O 1
ATOM 751 N N . ALA A 1 92 ? 13.108 -2.942 -20.083 1.00 98.12 92 ALA A N 1
ATOM 752 C CA . ALA A 1 92 ? 12.506 -4.239 -19.791 1.00 98.12 92 ALA A CA 1
ATOM 753 C C . ALA A 1 92 ? 12.028 -4.339 -18.332 1.00 98.12 92 ALA A C 1
ATOM 755 O O . ALA A 1 92 ? 10.927 -4.836 -18.081 1.00 98.12 92 ALA A O 1
ATOM 756 N N . LEU A 1 93 ? 12.806 -3.824 -17.374 1.00 98.12 93 LEU A N 1
ATOM 757 C CA . LEU A 1 93 ? 12.417 -3.765 -15.961 1.00 98.12 93 LEU A CA 1
ATOM 758 C C . LEU A 1 93 ? 11.174 -2.890 -15.747 1.00 98.12 93 LEU A C 1
ATOM 760 O O . LEU A 1 93 ? 10.234 -3.312 -15.071 1.00 98.12 93 LEU A O 1
ATOM 764 N N . GLN A 1 94 ? 11.132 -1.705 -16.362 1.00 97.94 94 GLN A N 1
ATOM 765 C CA . GLN A 1 94 ? 9.963 -0.817 -16.304 1.00 97.94 94 GLN A CA 1
ATOM 766 C C . GLN A 1 94 ? 8.734 -1.461 -16.951 1.00 97.94 94 GLN A C 1
ATOM 768 O O . GLN A 1 94 ? 7.649 -1.467 -16.364 1.00 97.94 94 GLN A O 1
ATOM 773 N N . ALA A 1 95 ? 8.906 -2.055 -18.134 1.00 98.06 95 ALA A N 1
ATOM 774 C CA . ALA A 1 95 ? 7.836 -2.734 -18.851 1.00 98.06 95 ALA A CA 1
ATOM 775 C C . ALA A 1 95 ? 7.240 -3.875 -18.020 1.00 98.06 95 ALA A C 1
ATOM 777 O O . ALA A 1 95 ? 6.019 -3.989 -17.939 1.00 98.06 95 ALA A O 1
ATOM 778 N N . LYS A 1 96 ? 8.076 -4.671 -17.342 1.00 97.25 96 LYS A N 1
ATOM 779 C CA . LYS A 1 96 ? 7.619 -5.750 -16.458 1.00 97.25 96 LYS A CA 1
ATOM 780 C C . LYS A 1 96 ? 6.667 -5.240 -15.371 1.00 97.25 96 LYS A C 1
ATOM 782 O O . LYS A 1 96 ? 5.587 -5.801 -15.210 1.00 97.25 96 LYS A O 1
ATOM 787 N N . LEU A 1 97 ? 7.030 -4.162 -14.672 1.00 96.50 97 LEU A N 1
ATOM 788 C CA . LEU A 1 97 ? 6.188 -3.569 -13.624 1.00 96.50 97 LEU A CA 1
ATOM 789 C C . LEU A 1 97 ? 4.855 -3.055 -14.188 1.00 96.50 97 LEU A C 1
ATOM 791 O O . LEU A 1 97 ? 3.801 -3.270 -13.591 1.00 96.50 97 LEU A O 1
ATOM 795 N N . ILE A 1 98 ? 4.886 -2.414 -15.359 1.00 96.38 98 ILE A N 1
ATOM 796 C CA . ILE A 1 98 ? 3.677 -1.918 -16.032 1.00 96.38 98 ILE A CA 1
ATOM 797 C C . ILE A 1 98 ? 2.772 -3.081 -16.450 1.00 96.38 98 ILE A C 1
ATOM 799 O O . ILE A 1 98 ? 1.558 -3.005 -16.263 1.00 96.38 98 ILE A O 1
ATOM 803 N N . PHE A 1 99 ? 3.330 -4.159 -17.002 1.00 96.00 99 PHE A N 1
ATOM 804 C CA . PHE A 1 99 ? 2.543 -5.323 -17.406 1.00 96.00 99 PHE A CA 1
ATOM 805 C C . PHE A 1 99 ? 1.864 -6.006 -16.219 1.00 96.00 99 PHE A C 1
ATOM 807 O O . PHE A 1 99 ? 0.689 -6.346 -16.338 1.00 96.00 99 PHE A O 1
ATOM 814 N N . GLU A 1 100 ? 2.538 -6.123 -15.071 1.00 93.19 100 GLU A N 1
ATOM 815 C CA . GLU A 1 100 ? 1.910 -6.627 -13.842 1.00 93.19 100 GLU A CA 1
ATOM 816 C C . GLU A 1 100 ? 0.702 -5.765 -13.432 1.00 93.19 100 GLU A C 1
ATOM 818 O O . GLU A 1 100 ? -0.379 -6.293 -13.174 1.00 93.19 100 GLU A O 1
ATOM 823 N N . ILE A 1 101 ? 0.833 -4.431 -13.444 1.00 93.56 101 ILE A N 1
ATOM 824 C CA . ILE A 1 101 ? -0.288 -3.521 -13.139 1.00 93.56 101 ILE A CA 1
ATOM 825 C C . ILE A 1 101 ? -1.451 -3.732 -14.116 1.00 93.56 101 ILE A C 1
ATOM 827 O O . ILE A 1 101 ? -2.609 -3.800 -13.694 1.00 93.56 101 ILE A O 1
ATOM 831 N N . ARG A 1 102 ? -1.157 -3.855 -15.415 1.00 94.19 102 ARG A N 1
ATOM 832 C CA . ARG A 1 102 ? -2.180 -4.070 -16.450 1.00 94.19 102 ARG A CA 1
ATOM 833 C C . ARG A 1 102 ? -2.897 -5.406 -16.281 1.00 94.19 102 ARG A C 1
ATOM 835 O O . ARG A 1 102 ? -4.088 -5.481 -16.570 1.00 94.19 102 ARG A O 1
ATOM 842 N N . GLU A 1 103 ? -2.208 -6.435 -15.797 1.00 92.94 103 GLU A N 1
ATOM 843 C CA . GLU A 1 103 ? -2.827 -7.726 -15.493 1.00 92.94 103 GLU A CA 1
ATOM 844 C C . GLU A 1 103 ? -3.852 -7.616 -14.356 1.00 92.94 103 GLU A C 1
ATOM 846 O O . GLU A 1 103 ? -4.920 -8.219 -14.423 1.00 92.94 103 GLU A O 1
ATOM 851 N N . TYR A 1 104 ? -3.579 -6.815 -13.323 1.00 92.56 104 TYR A N 1
ATOM 852 C CA . TYR A 1 104 ? -4.571 -6.585 -12.269 1.00 92.56 104 TYR A CA 1
ATOM 853 C C . TYR A 1 104 ? -5.769 -5.777 -12.773 1.00 92.56 104 TYR A C 1
ATOM 855 O O . TYR A 1 104 ? -6.898 -6.055 -12.381 1.00 92.56 104 TYR A O 1
ATOM 863 N N . GLN A 1 105 ? -5.540 -4.817 -13.673 1.00 93.38 105 GLN A N 1
ATOM 864 C CA . GLN A 1 105 ? -6.598 -3.990 -14.262 1.00 93.38 105 GLN A CA 1
ATOM 865 C C . GLN A 1 105 ? -7.490 -4.744 -15.255 1.00 93.38 105 GLN A C 1
ATOM 867 O O . GLN A 1 105 ? -8.618 -4.321 -15.492 1.00 93.38 105 GLN A O 1
ATOM 872 N N . SER A 1 106 ? -7.009 -5.840 -15.851 1.00 93.62 106 SER A N 1
ATOM 873 C CA . SER A 1 106 ? -7.801 -6.631 -16.800 1.00 93.62 106 SER A CA 1
ATOM 874 C C . SER A 1 106 ? -8.859 -7.506 -16.119 1.00 93.62 106 SER A C 1
ATOM 876 O O . SER A 1 106 ? -9.789 -7.970 -16.779 1.00 93.62 106 SER A O 1
ATOM 878 N N . LYS A 1 107 ? -8.742 -7.726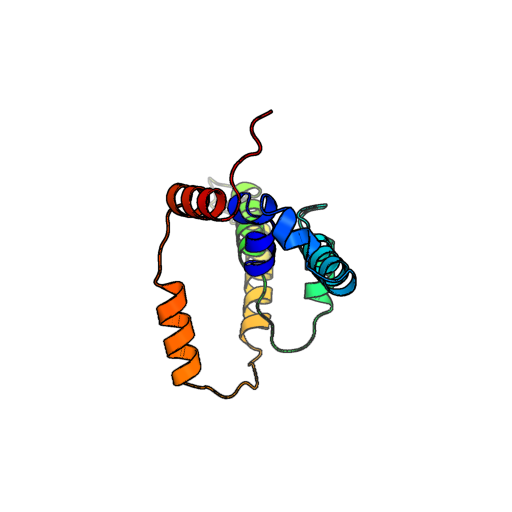 -14.803 1.00 92.38 107 LYS A N 1
ATOM 879 C CA . LYS A 1 107 ? -9.673 -8.530 -14.005 1.00 92.38 107 LYS A CA 1
ATOM 880 C C . LYS A 1 107 ? -10.761 -7.626 -13.428 1.00 92.38 107 LYS A C 1
ATOM 882 O O . LYS A 1 107 ? -10.474 -6.664 -12.722 1.00 92.38 107 LYS A O 1
ATOM 887 N N . VAL A 1 108 ? -12.019 -7.955 -13.706 1.00 93.44 108 VAL A N 1
ATOM 888 C CA . VAL A 1 108 ? -13.179 -7.151 -13.296 1.00 93.44 108 VAL A CA 1
ATOM 889 C C . VAL A 1 108 ? -13.784 -7.706 -12.010 1.00 93.44 108 VAL A C 1
ATOM 891 O O . VAL A 1 108 ? -13.883 -8.920 -11.835 1.00 93.44 108 VAL A O 1
ATOM 894 N N . PHE A 1 109 ? -14.187 -6.813 -11.108 1.00 94.56 109 PHE A N 1
ATOM 895 C CA . PHE A 1 109 ? -14.958 -7.171 -9.923 1.00 94.56 109 PHE A CA 1
ATOM 896 C C . PHE A 1 109 ? -16.414 -7.459 -10.297 1.00 94.56 109 PHE A C 1
ATOM 898 O O . PHE A 1 109 ? -17.068 -6.614 -10.902 1.00 94.56 109 PHE A O 1
ATOM 905 N N . ASP A 1 110 ? -16.934 -8.611 -9.877 1.00 94.44 110 ASP A N 1
ATOM 906 C CA . ASP A 1 110 ? -18.364 -8.927 -9.966 1.00 94.44 110 ASP A CA 1
ATOM 907 C C . ASP A 1 110 ? -19.115 -8.287 -8.785 1.00 94.44 110 ASP A C 1
ATOM 909 O O . ASP A 1 110 ? -19.465 -8.936 -7.798 1.00 94.44 110 ASP A O 1
ATOM 913 N N . LEU A 1 111 ? -19.243 -6.959 -8.830 1.00 93.56 111 LEU A N 1
ATOM 914 C CA . LEU A 1 111 ? -19.919 -6.154 -7.815 1.00 93.56 111 LEU A CA 1
ATOM 915 C C . LEU A 1 111 ? -21.067 -5.380 -8.456 1.00 93.56 111 LEU A C 1
ATOM 917 O O . LEU A 1 111 ? -20.896 -4.728 -9.483 1.00 93.56 111 LEU A O 1
ATOM 921 N N . GLN A 1 112 ? -22.226 -5.405 -7.804 1.00 95.88 112 GLN A N 1
ATOM 922 C CA . GLN A 1 112 ? -23.368 -4.584 -8.192 1.00 95.88 112 GLN A CA 1
ATOM 923 C C . GLN A 1 112 ? -23.199 -3.165 -7.647 1.00 95.88 112 GLN A C 1
ATOM 925 O O . GLN A 1 112 ? -22.823 -2.975 -6.485 1.00 95.88 112 GLN A O 1
ATOM 930 N N . THR A 1 113 ? -23.473 -2.163 -8.480 1.00 95.44 113 THR A N 1
ATOM 931 C CA . THR A 1 113 ? -23.414 -0.762 -8.063 1.00 95.44 113 THR A CA 1
ATOM 932 C C . THR A 1 113 ? -24.606 -0.414 -7.177 1.00 95.44 113 THR A C 1
ATOM 934 O O . THR A 1 113 ? -25.703 -0.953 -7.318 1.00 95.44 113 THR A O 1
ATOM 937 N N . ASN A 1 114 ? -24.377 0.489 -6.228 1.00 97.38 114 ASN A N 1
ATOM 938 C CA . ASN A 1 114 ? -25.421 1.046 -5.383 1.00 97.38 114 ASN A CA 1
ATOM 939 C C . ASN A 1 114 ? -25.138 2.533 -5.200 1.00 97.38 114 ASN A C 1
ATOM 941 O O . ASN A 1 114 ? -24.241 2.902 -4.439 1.00 97.38 114 ASN A O 1
ATOM 945 N N . ASP A 1 115 ? -25.905 3.357 -5.904 1.00 97.56 115 ASP A N 1
ATOM 946 C CA . ASP A 1 115 ? -25.677 4.800 -5.977 1.00 97.56 115 ASP A CA 1
ATOM 947 C C . ASP A 1 115 ? -25.791 5.451 -4.597 1.00 97.56 115 ASP A C 1
ATOM 949 O O . ASP A 1 115 ? -24.926 6.224 -4.208 1.00 97.56 115 ASP A O 1
ATOM 953 N N . ALA A 1 116 ? -26.765 5.037 -3.779 1.00 97.62 116 ALA A N 1
ATOM 954 C CA . ALA A 1 116 ? -26.932 5.574 -2.429 1.00 97.62 116 ALA A CA 1
ATOM 955 C C . ALA A 1 116 ? -25.714 5.300 -1.527 1.00 97.62 116 ALA A C 1
ATOM 957 O O . ALA A 1 116 ? -25.301 6.163 -0.748 1.00 97.62 116 ALA A O 1
ATOM 958 N N . VAL A 1 117 ? -25.119 4.106 -1.626 1.00 96.62 117 VAL A N 1
ATOM 959 C CA . VAL A 1 117 ? -23.893 3.768 -0.885 1.00 96.62 117 VAL A CA 1
ATOM 960 C C . VAL A 1 117 ? -22.703 4.553 -1.431 1.00 96.62 117 VAL A C 1
ATOM 962 O O . VAL A 1 117 ? -21.904 5.060 -0.644 1.00 96.62 117 VAL A O 1
ATOM 965 N N . GLN A 1 118 ? -22.578 4.673 -2.752 1.00 96.62 118 GLN A N 1
ATOM 966 C CA . GLN A 1 118 ? -21.495 5.428 -3.382 1.00 96.62 118 GLN A CA 1
ATOM 967 C C . GLN A 1 118 ? -21.555 6.908 -3.003 1.00 96.62 118 GLN A C 1
ATOM 969 O O . GLN A 1 118 ? -20.561 7.442 -2.514 1.00 96.62 118 GLN A O 1
ATOM 974 N N . ASP A 1 119 ? -22.722 7.537 -3.121 1.00 96.69 119 ASP A N 1
ATOM 975 C CA . ASP A 1 119 ? -22.959 8.930 -2.740 1.00 96.69 119 ASP A CA 1
ATOM 976 C C . ASP A 1 119 ? -22.622 9.173 -1.269 1.00 96.69 119 ASP A C 1
ATOM 978 O O . ASP A 1 119 ? -21.967 10.162 -0.925 1.00 96.69 119 ASP A O 1
ATOM 982 N N . TRP A 1 120 ? -23.017 8.250 -0.386 1.00 96.38 120 TRP A N 1
ATOM 983 C CA . TRP A 1 120 ? -22.673 8.335 1.030 1.00 96.38 120 TRP A CA 1
ATOM 984 C C . TRP A 1 120 ? -21.158 8.255 1.258 1.00 96.38 120 TRP A C 1
ATOM 986 O O . TRP A 1 120 ? -20.620 9.079 2.000 1.00 96.38 120 TRP A O 1
ATOM 996 N N . ILE A 1 121 ? -20.460 7.315 0.606 1.00 94.94 121 ILE A N 1
ATOM 997 C CA . ILE A 1 121 ? -18.999 7.183 0.712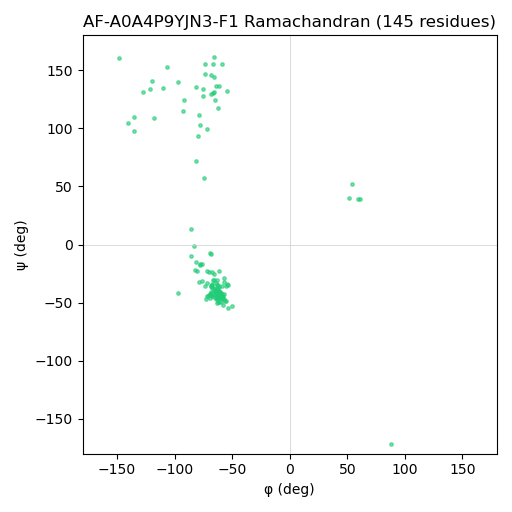 1.00 94.94 121 ILE A CA 1
ATOM 998 C C . ILE A 1 121 ? -18.315 8.452 0.200 1.00 94.94 121 ILE A C 1
ATOM 1000 O O . ILE A 1 121 ? -17.464 8.998 0.900 1.00 94.94 121 ILE A O 1
ATOM 1004 N N . PHE A 1 122 ? -18.683 8.945 -0.985 1.00 94.94 122 PHE A N 1
ATOM 1005 C CA . PHE A 1 122 ? -18.064 10.138 -1.561 1.00 94.94 122 PHE A CA 1
ATOM 1006 C C . PHE A 1 122 ? -18.274 11.355 -0.668 1.00 94.94 122 PHE A C 1
ATOM 1008 O O . PHE A 1 122 ? -17.304 12.029 -0.328 1.00 94.94 122 PHE A O 1
ATOM 1015 N N . LYS A 1 123 ? -19.500 11.570 -0.182 1.00 94.44 123 LYS A N 1
ATOM 1016 C CA . LYS A 1 123 ? -19.795 12.652 0.760 1.00 94.44 123 LYS A CA 1
ATOM 1017 C C . LYS A 1 123 ? -19.004 12.525 2.064 1.00 94.44 123 LYS A C 1
ATOM 1019 O O . LYS A 1 123 ? -18.534 13.533 2.583 1.00 94.44 123 LYS A O 1
ATOM 1024 N N . ALA A 1 124 ? -18.858 11.313 2.600 1.00 90.25 124 ALA A N 1
ATOM 1025 C CA . ALA A 1 124 ? -18.108 11.075 3.831 1.00 90.25 124 ALA A CA 1
ATOM 1026 C C . ALA A 1 124 ? -16.600 11.324 3.658 1.00 90.25 124 ALA A C 1
ATOM 1028 O O . ALA A 1 124 ? -15.959 11.836 4.572 1.00 90.25 124 ALA A O 1
ATOM 1029 N N . VAL A 1 125 ? -16.036 10.982 2.496 1.00 88.19 125 VAL A N 1
ATOM 1030 C CA . VAL A 1 125 ? -14.601 11.141 2.207 1.00 88.19 125 VAL A CA 1
ATOM 1031 C C . VAL A 1 125 ? -14.242 12.580 1.816 1.00 88.19 125 VAL A C 1
ATOM 1033 O O . VAL A 1 125 ? -13.104 12.985 2.021 1.00 88.19 125 VAL A O 1
ATOM 1036 N N . SER A 1 126 ? -15.195 13.384 1.332 1.00 88.69 126 SER A N 1
ATOM 1037 C CA . SER A 1 126 ? -14.986 14.817 1.062 1.00 88.69 126 SER A CA 1
ATOM 1038 C C . SER A 1 126 ? -14.780 15.674 2.317 1.00 88.69 126 SER A C 1
ATOM 1040 O O . SER A 1 126 ? -14.468 16.857 2.199 1.00 88.69 126 SER A O 1
ATOM 1042 N N . VAL A 1 127 ? -14.975 15.119 3.518 1.00 84.75 127 VAL A N 1
ATOM 1043 C CA . VAL A 1 127 ? -14.688 15.825 4.770 1.00 84.75 127 VAL A CA 1
ATOM 1044 C C . VAL A 1 127 ? -13.183 15.797 5.021 1.00 84.75 127 VAL A C 1
ATOM 1046 O O . VAL A 1 127 ? -12.629 14.794 5.471 1.00 84.75 127 VAL A O 1
ATOM 1049 N N . GLU A 1 128 ? -12.522 16.917 4.755 1.00 85.50 128 GLU A N 1
ATOM 1050 C CA . GLU A 1 128 ? -11.100 17.086 5.030 1.00 85.50 128 GLU A CA 1
ATOM 1051 C C . GLU A 1 128 ? -10.902 17.706 6.414 1.00 85.50 128 GLU A C 1
ATOM 1053 O O . GLU A 1 128 ? -11.288 18.844 6.663 1.00 85.50 128 GLU A O 1
ATOM 1058 N N . LEU A 1 129 ? -10.295 16.939 7.321 1.00 88.12 129 LEU A N 1
ATOM 1059 C CA . LEU A 1 129 ? -9.778 17.447 8.588 1.00 88.12 129 LEU A CA 1
ATOM 1060 C C . LEU A 1 129 ? -8.255 17.422 8.546 1.00 88.12 129 LEU A C 1
ATOM 1062 O O . LEU A 1 129 ? -7.632 16.428 8.153 1.00 88.12 129 LEU A O 1
ATOM 1066 N N . THR A 1 130 ? -7.649 18.509 8.997 1.00 93.06 130 THR A N 1
ATOM 1067 C CA . THR A 1 130 ? -6.207 18.598 9.190 1.00 93.06 130 THR A CA 1
ATOM 1068 C C . THR A 1 130 ? -5.750 17.649 10.299 1.00 93.06 130 THR A C 1
ATOM 1070 O O . THR A 1 130 ? -6.517 17.193 11.154 1.00 93.06 130 THR A O 1
ATOM 1073 N N . LYS A 1 131 ? -4.447 17.344 10.315 1.00 90.44 131 LYS A N 1
ATOM 1074 C CA . LYS A 1 131 ? -3.854 16.516 11.376 1.00 90.44 131 LYS A CA 1
ATOM 1075 C C . LYS A 1 131 ? -4.055 17.130 12.764 1.00 90.44 131 LYS A C 1
ATOM 1077 O O . LYS A 1 131 ? -4.268 16.380 13.715 1.00 90.44 131 LYS A O 1
ATOM 1082 N N . ASP A 1 132 ? -4.012 18.457 12.859 1.00 94.50 132 ASP A N 1
ATOM 1083 C CA . ASP A 1 132 ? -4.175 19.182 14.118 1.00 94.50 132 ASP A CA 1
ATOM 1084 C C . ASP A 1 132 ? -5.624 19.117 14.608 1.00 94.50 132 ASP A C 1
ATOM 1086 O O . ASP A 1 132 ? -5.856 18.775 15.765 1.00 94.50 132 ASP A O 1
ATOM 1090 N N . GLU A 1 133 ? -6.608 19.309 13.726 1.00 95.38 133 GLU A N 1
ATOM 1091 C CA . GLU A 1 133 ? -8.030 19.149 14.068 1.00 95.38 133 GLU A CA 1
ATOM 1092 C C . GLU A 1 133 ? -8.354 17.722 14.527 1.00 95.38 133 GLU A C 1
ATOM 1094 O O . GLU A 1 133 ? -9.029 17.529 15.541 1.00 95.38 133 GLU A O 1
ATOM 1099 N N . LEU A 1 134 ? -7.822 16.705 13.840 1.00 94.50 134 LEU A N 1
ATOM 1100 C CA . LEU A 1 134 ? -7.974 15.306 14.254 1.00 94.50 134 LEU A CA 1
ATOM 1101 C C . LEU A 1 134 ? -7.326 15.029 15.615 1.00 94.50 134 LEU A C 1
ATOM 1103 O O . LEU A 1 134 ? -7.827 14.202 16.384 1.00 94.50 134 LEU A O 1
ATOM 1107 N N . MET A 1 135 ? -6.208 15.690 15.921 1.00 95.38 135 MET A N 1
ATOM 1108 C CA . MET A 1 135 ? -5.563 15.568 17.225 1.00 95.38 135 MET A CA 1
ATOM 1109 C C . MET A 1 135 ? -6.407 16.222 18.317 1.00 95.38 135 MET A C 1
ATOM 1111 O O . MET A 1 135 ? -6.646 15.586 19.343 1.00 95.38 135 MET A O 1
ATOM 1115 N N . ILE A 1 136 ? -6.916 17.432 18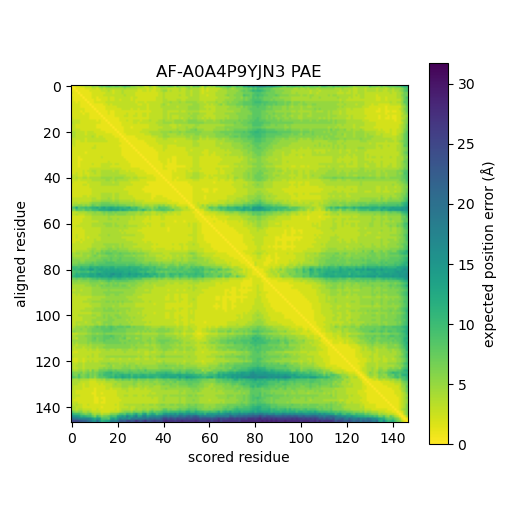.077 1.00 95.75 136 ILE A N 1
ATOM 1116 C CA . ILE A 1 136 ? -7.810 18.142 18.999 1.00 95.75 136 ILE A CA 1
ATOM 1117 C C . ILE A 1 136 ? -9.050 17.290 19.291 1.00 95.75 136 ILE A C 1
ATOM 1119 O O . ILE A 1 136 ? -9.387 17.079 20.455 1.00 95.75 136 ILE A O 1
ATOM 1123 N N . LEU A 1 137 ? -9.677 16.715 18.260 1.00 94.88 137 LEU A N 1
ATOM 1124 C CA . LEU A 1 137 ? -10.830 15.825 18.417 1.00 94.88 137 LEU A CA 1
ATOM 1125 C C . LEU A 1 137 ? -10.485 14.560 19.219 1.00 94.88 137 LEU A C 1
ATOM 1127 O O . LEU A 1 137 ? -11.245 14.116 20.079 1.00 94.88 137 LEU A O 1
ATOM 1131 N N . SER A 1 138 ? -9.322 13.962 18.966 1.00 96.19 138 SER A N 1
ATOM 1132 C CA . SER A 1 138 ? -8.865 12.814 19.753 1.00 96.19 138 SER A CA 1
ATOM 1133 C C . SER A 1 138 ? -8.675 13.169 21.231 1.00 96.19 138 SER A C 1
ATOM 1135 O O . SER A 1 138 ? -9.014 12.381 22.119 1.00 96.19 138 SER A O 1
ATOM 1137 N N . GLU A 1 139 ? -8.128 14.347 21.515 1.00 95.69 139 GLU A N 1
ATOM 1138 C CA . GLU A 1 139 ? -7.907 14.837 22.874 1.00 95.69 139 GLU A CA 1
ATOM 1139 C C . GLU A 1 139 ? -9.206 15.223 23.578 1.00 95.69 139 GLU A C 1
ATOM 1141 O O . GLU A 1 139 ? -9.316 14.974 24.778 1.00 95.69 139 GL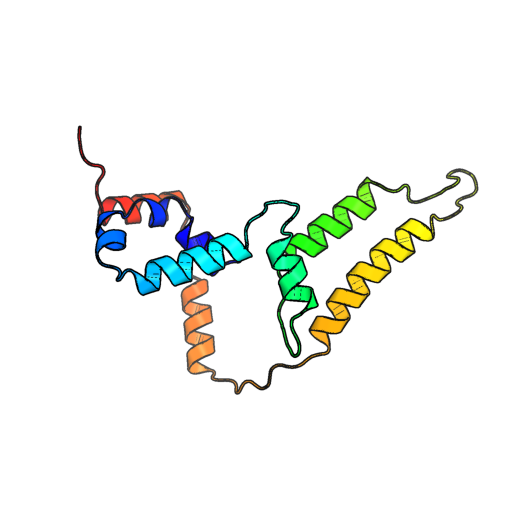U A O 1
ATOM 1146 N N . SER A 1 140 ? -10.207 15.728 22.852 1.00 95.81 140 SER A N 1
ATOM 1147 C CA . SER A 1 140 ? -11.535 15.971 23.420 1.00 95.81 140 SER A CA 1
ATOM 1148 C C . SER A 1 140 ? -12.25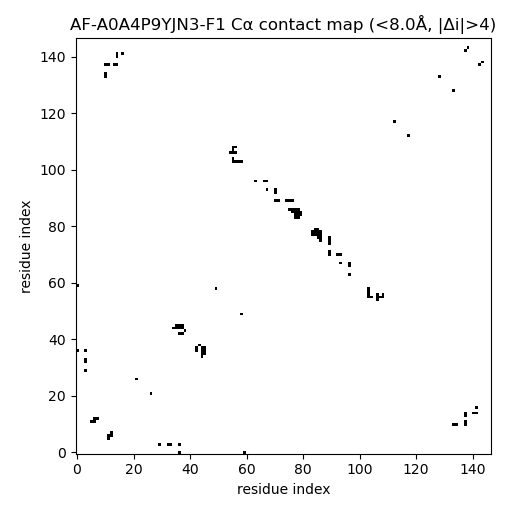5 14.670 23.779 1.00 95.81 140 SER A C 1
ATOM 1150 O O . SER A 1 140 ? -12.986 14.633 24.763 1.00 95.81 140 SER A O 1
ATOM 1152 N N . ILE A 1 141 ? -12.041 13.593 23.011 1.00 95.44 141 ILE A N 1
ATOM 1153 C CA . ILE A 1 141 ? -12.601 12.262 23.307 1.00 95.44 141 ILE A CA 1
ATOM 1154 C C . ILE A 1 141 ? -11.888 11.617 24.499 1.00 95.44 141 ILE A C 1
ATOM 1156 O O . ILE A 1 141 ? -12.533 11.072 25.392 1.00 95.44 141 ILE A O 1
ATOM 1160 N N . GLN A 1 142 ? -10.555 11.647 24.512 1.00 94.69 142 GLN A N 1
ATOM 1161 C CA . GLN A 1 142 ? -9.761 11.092 25.605 1.00 94.69 142 GLN A CA 1
ATOM 1162 C C . GLN A 1 142 ? -8.646 12.074 25.993 1.00 94.69 142 GLN A C 1
ATOM 1164 O O . GLN A 1 142 ? -7.579 12.067 25.358 1.00 94.69 142 GLN A O 1
ATOM 1169 N N . PRO A 1 143 ? -8.843 12.884 27.049 1.00 93.00 143 PRO A N 1
ATOM 1170 C CA . PRO A 1 143 ? -7.843 13.840 27.511 1.00 93.00 143 PRO A CA 1
ATOM 1171 C C . PRO A 1 143 ? -6.525 13.169 27.902 1.00 93.00 143 PRO A C 1
ATOM 1173 O O . PRO A 1 143 ? -6.466 11.984 28.251 1.00 93.00 143 PRO A O 1
ATOM 1176 N N . ARG A 1 144 ? -5.424 13.924 27.844 1.00 86.88 144 ARG A N 1
ATOM 1177 C CA . ARG A 1 144 ? -4.136 13.442 28.360 1.00 86.88 144 ARG A CA 1
ATOM 1178 C C . ARG A 1 144 ? -4.253 13.305 29.878 1.00 86.88 144 ARG A C 1
ATOM 1180 O O . ARG A 1 144 ? -4.686 14.237 30.546 1.00 86.88 144 ARG A O 1
ATOM 1187 N N . LYS A 1 145 ? -3.857 12.153 30.425 1.00 79.00 145 LYS A N 1
ATOM 1188 C CA . LYS A 1 145 ? -3.758 11.994 31.880 1.00 79.00 145 LYS A CA 1
ATOM 1189 C C . LYS A 1 145 ? -2.712 12.983 32.389 1.00 79.00 145 LYS A C 1
ATOM 1191 O O . LYS A 1 145 ? -1.556 12.901 31.971 1.00 79.00 145 LYS A O 1
ATOM 1196 N N . ILE A 1 146 ? -3.131 13.919 33.235 1.00 71.94 146 ILE A N 1
ATOM 1197 C CA . ILE A 1 146 ? -2.209 14.776 33.980 1.00 71.94 146 ILE A CA 1
ATOM 1198 C C . ILE A 1 146 ? -1.450 13.838 34.925 1.00 71.94 146 ILE A C 1
ATOM 1200 O O . ILE A 1 146 ? -2.075 13.014 35.595 1.00 71.94 146 ILE A O 1
ATOM 1204 N N . LYS A 1 147 ? -0.117 13.867 34.844 1.00 47.38 147 LYS A N 1
ATOM 1205 C CA . LYS A 1 147 ? 0.758 13.091 35.729 1.00 47.38 147 LYS A CA 1
ATOM 1206 C C . LYS A 1 147 ? 0.712 13.644 37.142 1.00 47.38 147 LYS A C 1
ATOM 1208 O O . LYS A 1 147 ? 0.641 14.886 37.259 1.00 47.38 147 LYS A O 1
#

Radius of gyration: 21.58 Å; Cα contacts (8 Å, |Δi|>4): 70; chains: 1; bounding box: 54×35×65 Å

Solvent-accessible surface area (backbone atoms only — not comparable to full-atom values): 8844 Å² total; per-residue (Å²): 108,72,72,58,51,50,60,65,31,68,52,53,58,65,42,54,72,65,61,68,72,54,56,70,68,56,54,52,55,50,51,51,54,49,56,38,68,30,68,61,79,81,26,41,60,38,56,55,50,58,74,69,58,78,77,51,60,84,79,73,60,68,57,57,53,50,51,49,49,51,48,56,76,72,38,63,70,39,79,36,73,90,80,62,38,68,30,60,66,51,52,50,55,52,48,51,58,53,51,55,55,50,58,40,69,72,40,71,74,98,68,84,88,52,68,72,61,49,54,50,50,54,60,61,66,69,63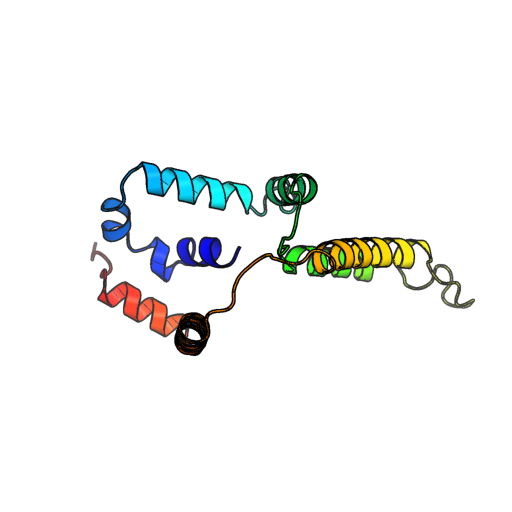,84,72,54,75,63,57,45,39,52,53,32,37,73,75,50,64,81,81,82,128

Foldseek 3Di:
DVVLVVCVDPLNVVLVVVVVVDDPVVVVVSVVVCVQCDCPPNSVNVVVVVVVDDAADDDPVVSLVVQLVCLVVVDDQAPDVVVRHGDVVSVVSNVVSVVVNVVNVVGDDPDDDDVVVVVVVVVVVPDDDDPVRSNVVSCVVPPDPDD

Organism: Rozella allomycis (strain CSF55) (NCBI:txid988480)

pLDDT: mean 93.96, std 5.24, range [47.38, 98.12]

Sequence (147 aa):
MCIVGVFQNATIARLKDTWKTLPPKQHQRLNFYVSLMSPKGNYKLYREDLKRSAGPLVPYIGLYLTDLTFVEDGNPKFLDTEKKIYNFEKLALQAKLIFEIREYQSKVFDLQTNDAVQDWIFKAVSVELTKDELMILSESIQPRKIK